Protein AF-I2CRX8-F1 (afdb_monomer)

Sequence (167 aa):
MLRRWILEGELSDAHGEFFVVVVADPQGRESRRERAPGLGAPHTQDSDESLWHHRYALRPGMIPRFLPEALAHKILVLGKSINFMRRCCCDQGWSDSEPRGNPSSSASTLLPTAEARHARHAAELYEFSHDKMDGLQGVVDGVAAVVNARLLSLLMSPRYQLMAHLR

pLDDT: mean 77.56, std 19.54, range [37.28, 97.44]

Solvent-accessible surface area (backbone atoms only — not comparable to full-atom values): 10212 Å² total; per-residue (Å²): 90,67,67,46,20,63,69,57,27,44,88,72,61,92,83,71,80,54,35,63,46,77,44,74,63,92,83,57,78,80,77,67,94,64,87,75,87,86,76,88,81,90,78,84,65,76,52,74,71,47,61,69,70,52,32,56,45,77,40,76,93,54,51,54,91,88,54,53,67,71,56,55,50,50,52,52,50,43,14,49,53,40,34,41,37,42,69,75,67,58,40,66,31,52,48,83,74,70,75,93,54,70,91,87,57,95,68,81,80,72,65,61,35,71,58,43,52,47,31,51,52,43,38,52,64,30,63,71,49,80,80,51,71,66,28,56,52,48,27,53,52,50,27,40,53,44,51,51,54,50,48,50,53,55,38,60,28,93,86,58,35,46,74,73,77,75,113

Nearest PDB structures (foldseek):
  9g3z-assembly1_H  TM=8.114E-01  e=4.530E-04  Sus scrofa
  9g3z-assembly1_F  TM=7.949E-01  e=9.541E-04  Sus scrofa
  7qj6-assembly1_F  TM=8.569E-01  e=3.076E-03  Homo sapiens
  9g3y-assembly1_H  TM=7.984E-01  e=6.833E-03  Sus scrofa
  9g3z-assembly1_N  TM=7.267E-01  e=4.708E-03  Sus scrofa

Structure (mmCIF, N/CA/C/O backbone):
data_AF-I2CRX8-F1
#
_entry.id   AF-I2CRX8-F1
#
loop_
_atom_site.group_PDB
_atom_site.id
_atom_site.type_symbol
_atom_site.label_atom_id
_atom_site.label_alt_id
_atom_site.label_comp_id
_atom_site.label_asym_id
_atom_site.label_entity_id
_atom_site.label_seq_id
_atom_site.pdbx_PDB_ins_code
_atom_site.Cartn_x
_atom_site.Cartn_y
_atom_site.Cartn_z
_atom_site.occupancy
_atom_site.B_iso_or_equiv
_atom_site.auth_seq_id
_atom_site.auth_comp_id
_atom_site.auth_asym_id
_atom_site.auth_atom_id
_atom_site.pdbx_PDB_model_num
ATOM 1 N N . MET A 1 1 ? -1.697 -9.135 10.587 1.00 90.00 1 MET A N 1
ATOM 2 C CA . MET A 1 1 ? -2.380 -8.695 9.347 1.00 90.00 1 MET A CA 1
ATOM 3 C C . MET A 1 1 ? -1.796 -7.395 8.821 1.00 90.00 1 MET A C 1
ATOM 5 O O . MET A 1 1 ? -1.154 -7.440 7.783 1.00 90.00 1 MET A O 1
ATOM 9 N N . LEU A 1 2 ? -1.916 -6.284 9.561 1.00 91.56 2 LEU A N 1
ATOM 10 C CA . LEU A 1 2 ? -1.423 -4.968 9.133 1.00 91.56 2 LEU A CA 1
ATOM 11 C C . LEU A 1 2 ? 0.054 -4.965 8.710 1.00 91.56 2 LEU A C 1
ATOM 13 O O . LEU A 1 2 ? 0.342 -4.609 7.576 1.00 91.56 2 LEU A O 1
ATOM 17 N N . ARG A 1 3 ? 0.966 -5.431 9.577 1.00 90.81 3 ARG A N 1
ATOM 18 C CA . ARG A 1 3 ? 2.412 -5.487 9.290 1.00 90.81 3 ARG A CA 1
ATOM 19 C C . ARG A 1 3 ? 2.725 -6.224 7.984 1.00 90.81 3 ARG A C 1
ATOM 21 O O . ARG A 1 3 ? 3.417 -5.697 7.126 1.00 90.81 3 ARG A O 1
ATOM 28 N N . ARG A 1 4 ? 2.162 -7.423 7.810 1.00 91.62 4 ARG A N 1
ATOM 29 C CA . ARG A 1 4 ? 2.337 -8.228 6.592 1.00 91.62 4 ARG A CA 1
ATOM 30 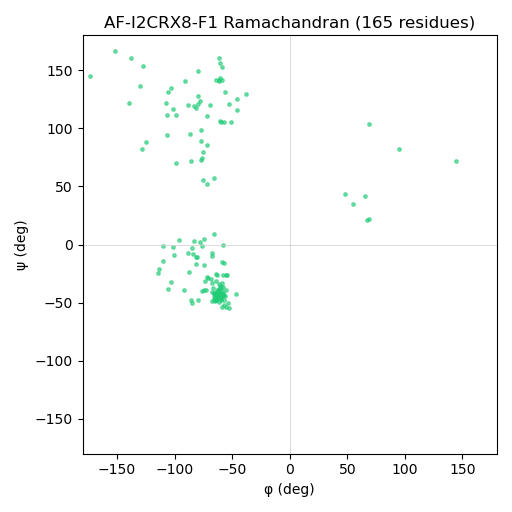C C . ARG A 1 4 ? 1.767 -7.520 5.358 1.00 91.62 4 ARG A C 1
ATOM 32 O O . ARG A 1 4 ? 2.396 -7.513 4.308 1.00 91.62 4 ARG A O 1
ATOM 39 N N . TRP A 1 5 ? 0.617 -6.868 5.492 1.00 94.88 5 TRP A N 1
ATOM 40 C CA . TRP A 1 5 ? 0.022 -6.109 4.397 1.00 94.88 5 TRP A CA 1
ATOM 41 C C . TRP A 1 5 ? 0.899 -4.923 3.966 1.00 94.88 5 TRP A C 1
ATOM 43 O O . TRP A 1 5 ? 1.162 -4.769 2.777 1.00 94.88 5 TRP A O 1
ATOM 53 N N . ILE A 1 6 ? 1.403 -4.126 4.915 1.00 94.38 6 ILE A N 1
ATOM 54 C CA . ILE A 1 6 ? 2.186 -2.914 4.616 1.00 94.38 6 ILE A CA 1
ATOM 55 C C . ILE A 1 6 ? 3.663 -3.178 4.304 1.00 94.38 6 ILE A C 1
ATOM 57 O O . ILE A 1 6 ? 4.303 -2.292 3.758 1.00 94.38 6 ILE A O 1
ATOM 61 N N . LEU A 1 7 ? 4.214 -4.349 4.645 1.00 92.44 7 LEU A N 1
ATOM 62 C CA . LEU A 1 7 ? 5.614 -4.697 4.351 1.00 92.44 7 LEU A CA 1
ATOM 63 C C . LEU A 1 7 ? 5.749 -5.702 3.205 1.00 92.44 7 LEU A C 1
ATOM 65 O O . LEU A 1 7 ? 6.652 -5.587 2.382 1.00 92.44 7 LEU A O 1
ATOM 69 N N . GLU A 1 8 ? 4.848 -6.679 3.123 1.00 91.50 8 GLU A N 1
ATOM 70 C CA . GLU A 1 8 ? 4.948 -7.795 2.175 1.00 91.50 8 GLU A CA 1
ATOM 71 C C . GLU A 1 8 ? 3.879 -7.714 1.071 1.00 91.50 8 GLU A C 1
ATOM 73 O O . GLU A 1 8 ? 3.994 -8.400 0.055 1.00 91.50 8 GLU A O 1
ATOM 78 N N . GLY A 1 9 ? 2.839 -6.881 1.222 1.00 91.62 9 GLY A N 1
ATOM 79 C CA . GLY A 1 9 ? 1.719 -6.80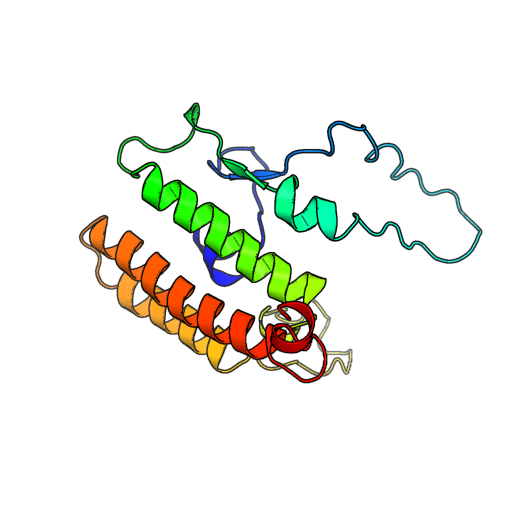5 0.271 1.00 91.62 9 GLY A CA 1
ATOM 80 C C . GLY A 1 9 ? 0.865 -8.075 0.242 1.00 91.62 9 GLY A C 1
ATOM 81 O O . GLY A 1 9 ? 0.187 -8.351 -0.754 1.00 91.62 9 GLY A O 1
ATOM 82 N N . GLU A 1 10 ? 0.923 -8.881 1.309 1.00 89.94 10 GLU A N 1
ATOM 83 C CA . GLU A 1 10 ? 0.117 -10.092 1.468 1.00 89.94 10 GLU A CA 1
ATOM 84 C C . GLU A 1 10 ? -0.999 -9.891 2.478 1.00 89.94 10 GLU A C 1
ATOM 86 O O . GLU A 1 10 ? -0.785 -9.442 3.607 1.00 89.94 10 GLU A O 1
ATOM 91 N N . LEU A 1 11 ? -2.203 -10.278 2.069 1.00 90.44 11 LEU A N 1
ATOM 92 C CA . LEU A 1 11 ? -3.369 -10.286 2.930 1.00 90.44 11 LEU A CA 1
ATOM 93 C C . LEU A 1 11 ? -3.625 -11.718 3.405 1.00 90.44 11 LEU A C 1
ATOM 95 O O . LEU A 1 11 ? -3.902 -12.604 2.602 1.00 90.44 11 LEU A O 1
ATOM 99 N N . SER A 1 12 ? -3.518 -11.929 4.714 1.00 89.31 12 SER A N 1
ATOM 100 C CA . SER A 1 12 ? -3.790 -13.200 5.391 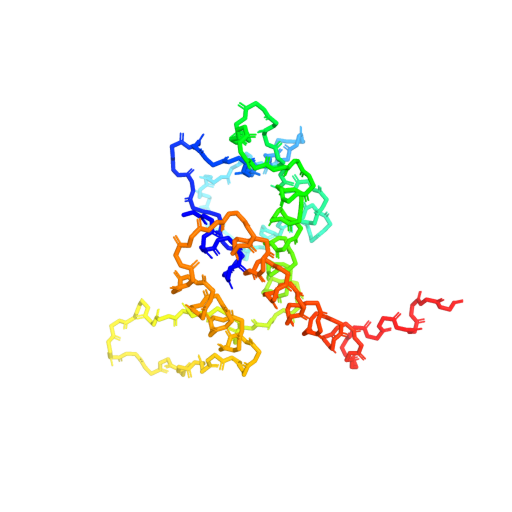1.00 89.31 12 SER A CA 1
ATOM 101 C C . SER A 1 12 ? -4.816 -12.942 6.487 1.00 89.31 12 SER A C 1
ATOM 103 O O . SER A 1 12 ? -4.429 -12.640 7.614 1.00 89.31 12 SER A O 1
ATOM 105 N N . ASP A 1 13 ? -6.097 -13.024 6.134 1.00 91.00 13 ASP A N 1
ATOM 106 C CA . ASP A 1 13 ? -7.242 -12.731 7.004 1.00 91.00 13 ASP A CA 1
ATOM 107 C C . ASP A 1 13 ? -8.228 -13.913 6.980 1.00 91.00 13 ASP A C 1
ATOM 109 O O . ASP A 1 13 ? -9.176 -13.935 6.198 1.00 91.00 13 ASP A O 1
ATOM 113 N N . ALA A 1 14 ? -7.949 -14.952 7.775 1.00 89.12 14 ALA A N 1
ATOM 114 C CA . ALA A 1 14 ? -8.720 -16.201 7.757 1.00 89.12 14 ALA A CA 1
ATOM 115 C C . ALA A 1 14 ? -10.127 -16.047 8.353 1.00 89.12 14 ALA A C 1
ATOM 117 O O . ALA A 1 14 ? -11.043 -16.770 7.964 1.00 89.12 14 ALA A O 1
ATOM 118 N N . HIS A 1 15 ? -10.292 -15.115 9.291 1.00 91.44 15 HIS A N 1
ATOM 119 C CA . HIS A 1 15 ? -11.549 -14.887 10.001 1.00 91.44 15 HIS A CA 1
ATOM 120 C C . HIS A 1 15 ? -12.320 -13.679 9.470 1.00 91.44 15 HIS A C 1
ATOM 122 O O . HIS A 1 15 ? -13.425 -13.404 9.933 1.00 91.44 15 HIS A O 1
ATOM 128 N N . GLY A 1 16 ? -11.768 -12.964 8.489 1.00 90.94 16 GLY A N 1
ATOM 129 C CA . GLY A 1 16 ? -12.400 -11.772 7.960 1.00 90.94 16 GLY A CA 1
ATOM 130 C C . GLY A 1 16 ? -12.470 -10.672 9.014 1.00 90.94 16 GLY A C 1
ATOM 131 O O . GLY A 1 16 ? -13.481 -9.978 9.068 1.00 90.94 16 GLY A O 1
ATOM 132 N N . GLU A 1 17 ? -11.423 -10.466 9.806 1.00 93.62 17 GLU A N 1
ATOM 133 C CA . GLU A 1 17 ? -11.356 -9.491 10.902 1.00 93.62 17 GLU A CA 1
ATOM 134 C C . GLU A 1 17 ? -10.598 -8.199 10.538 1.00 93.62 17 GLU A C 1
ATOM 136 O O . GLU A 1 17 ? -10.649 -7.214 11.276 1.00 93.62 17 GLU A O 1
ATOM 141 N N . PHE A 1 18 ? -9.931 -8.150 9.379 1.00 95.94 18 PHE A N 1
ATOM 142 C CA . PHE A 1 18 ? -9.161 -6.982 8.951 1.00 95.94 18 PHE A CA 1
ATOM 143 C C . PHE A 1 18 ? -9.978 -5.983 8.124 1.00 95.94 18 PHE A C 1
ATOM 145 O O . PHE A 1 18 ? -10.728 -6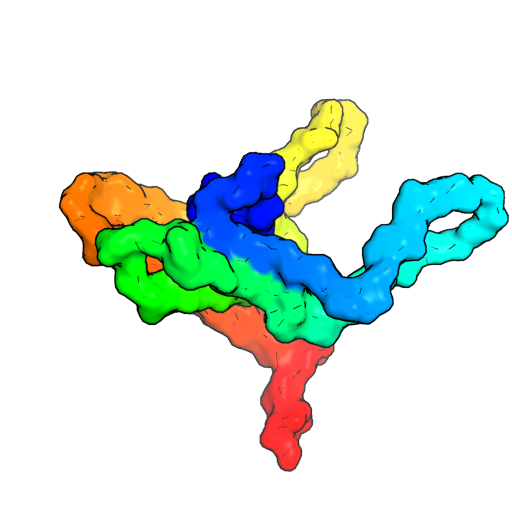.345 7.227 1.00 95.94 18 PHE A O 1
ATOM 152 N N . PHE A 1 19 ? -9.795 -4.679 8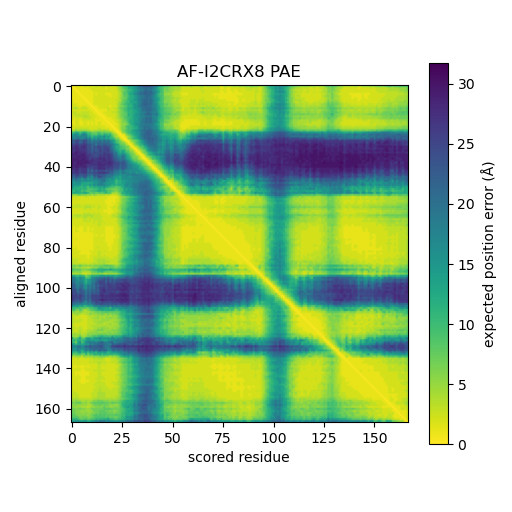.313 1.00 96.25 19 PHE A N 1
ATOM 153 C CA . PHE A 1 19 ? -10.561 -3.683 7.550 1.00 96.25 19 PHE A CA 1
ATOM 154 C C . PHE A 1 19 ? -10.237 -3.639 6.040 1.00 96.25 19 PHE A C 1
ATOM 156 O O . PHE A 1 19 ? -10.934 -2.944 5.306 1.00 96.25 19 PHE A O 1
ATOM 163 N N . VAL A 1 20 ? -9.225 -4.370 5.557 1.00 95.56 20 VAL A N 1
ATOM 164 C CA . VAL A 1 20 ? -8.981 -4.614 4.123 1.00 95.56 20 VAL A CA 1
ATOM 165 C C . VAL A 1 20 ? -9.444 -6.023 3.766 1.00 95.56 20 VAL A C 1
ATOM 167 O O . VAL A 1 20 ? -9.109 -6.975 4.465 1.00 95.56 20 VAL A O 1
ATOM 170 N N . VAL A 1 21 ? -10.168 -6.163 2.658 1.00 93.69 21 VAL A N 1
ATOM 171 C CA . VAL A 1 21 ? -10.713 -7.442 2.180 1.00 93.69 21 VAL A CA 1
ATOM 172 C C . VAL A 1 21 ? -10.327 -7.698 0.725 1.00 93.69 21 VAL A C 1
ATOM 174 O O . VAL A 1 21 ? -10.112 -6.748 -0.032 1.00 93.69 21 VAL A O 1
ATOM 177 N N . VAL A 1 22 ? -10.258 -8.974 0.333 1.00 89.06 22 VAL A N 1
ATOM 178 C CA . VAL A 1 22 ? -10.255 -9.357 -1.085 1.00 89.06 22 VAL A CA 1
ATOM 179 C C . VAL A 1 22 ? -11.692 -9.317 -1.595 1.00 89.06 22 VAL A C 1
ATOM 181 O O . VAL A 1 22 ? -12.546 -10.018 -1.058 1.00 89.06 22 VAL A O 1
ATOM 184 N N . VAL A 1 23 ? -11.971 -8.512 -2.614 1.00 84.50 23 VAL A N 1
ATOM 185 C CA . VAL A 1 23 ? -13.279 -8.528 -3.277 1.00 84.50 23 VAL A CA 1
ATOM 186 C C . VAL A 1 23 ? -13.206 -9.567 -4.390 1.00 84.50 23 VAL A C 1
ATOM 188 O O . VAL A 1 23 ? -12.356 -9.464 -5.276 1.00 84.50 23 VAL A O 1
ATOM 191 N N . ALA A 1 24 ? -14.061 -10.587 -4.315 1.00 68.38 24 ALA A N 1
ATOM 192 C CA . ALA A 1 24 ? -14.223 -11.535 -5.409 1.00 68.38 24 ALA A CA 1
ATOM 193 C C . ALA A 1 24 ? -14.719 -10.785 -6.652 1.00 68.38 24 ALA A C 1
ATOM 195 O O . ALA A 1 24 ? -15.534 -9.866 -6.534 1.00 68.38 24 ALA A O 1
ATOM 196 N N . ASP A 1 25 ? -14.226 -11.168 -7.832 1.00 62.19 25 ASP A N 1
ATOM 197 C CA . ASP A 1 25 ? -14.675 -10.581 -9.094 1.00 62.19 25 ASP A CA 1
ATOM 198 C C . ASP A 1 25 ? -16.215 -10.658 -9.173 1.00 62.19 25 ASP A C 1
ATOM 200 O O . ASP A 1 25 ? -16.769 -11.764 -9.111 1.00 62.19 25 ASP A O 1
ATOM 204 N N . PRO A 1 26 ? -16.932 -9.521 -9.301 1.00 51.72 26 PRO A N 1
ATOM 205 C CA . PRO A 1 26 ? -18.388 -9.512 -9.413 1.00 51.72 26 PRO A CA 1
ATOM 206 C C . PRO A 1 26 ? -18.906 -10.318 -10.616 1.00 51.72 26 PRO A C 1
ATOM 208 O O . PRO A 1 26 ? -20.089 -10.652 -10.647 1.00 51.72 26 PRO A O 1
ATOM 211 N N . GLN A 1 27 ? -18.050 -10.678 -11.583 1.00 52.84 27 GLN A N 1
ATOM 212 C CA . GLN A 1 27 ? -18.403 -11.576 -12.686 1.00 52.84 27 GLN A CA 1
ATOM 213 C C . GLN A 1 27 ? -18.321 -13.081 -12.353 1.00 52.84 27 GLN A C 1
ATOM 215 O O . GLN A 1 27 ? -18.570 -13.907 -13.231 1.00 52.84 27 GLN A O 1
ATOM 220 N N . GLY A 1 28 ? -18.001 -13.479 -11.116 1.00 45.53 28 GLY A N 1
ATOM 221 C CA . GLY A 1 28 ? -18.117 -14.878 -10.673 1.00 45.53 28 GLY A CA 1
ATOM 222 C C . GLY A 1 28 ? -17.118 -15.853 -11.313 1.00 45.53 28 GLY A C 1
ATOM 223 O O . GLY A 1 28 ? -17.344 -17.068 -11.319 1.00 45.53 28 GLY A O 1
ATOM 224 N N . ARG A 1 29 ? -15.991 -15.351 -11.836 1.00 50.38 29 ARG A N 1
ATOM 225 C CA . ARG A 1 29 ? -14.947 -16.166 -12.487 1.00 50.38 29 ARG A CA 1
ATOM 226 C C . ARG A 1 29 ? -14.077 -16.989 -11.531 1.00 50.38 29 ARG A C 1
ATOM 228 O O . ARG A 1 29 ? -13.191 -17.703 -11.985 1.00 50.38 29 ARG A O 1
ATOM 235 N N . GLU A 1 30 ? -14.370 -16.988 -10.231 1.00 47.62 30 GLU A N 1
ATOM 236 C CA . GLU A 1 30 ? -13.777 -17.942 -9.279 1.00 47.62 30 GLU A CA 1
ATOM 237 C C . GLU A 1 30 ? -14.418 -19.345 -9.336 1.00 47.62 30 GLU A C 1
ATOM 239 O O . GLU A 1 30 ? -14.005 -20.264 -8.622 1.00 47.62 30 GLU A O 1
ATOM 244 N N . SER A 1 31 ? -15.380 -19.570 -10.234 1.00 44.41 31 SER A N 1
ATOM 245 C CA . SER A 1 31 ? -15.944 -20.900 -10.475 1.00 44.41 31 SER A CA 1
ATOM 246 C C . SER A 1 31 ? -15.001 -21.763 -11.319 1.00 44.41 31 SER A C 1
ATOM 248 O O . SER A 1 31 ? -15.108 -21.787 -12.543 1.00 44.41 31 SER A O 1
ATOM 250 N N . ARG A 1 32 ? -14.105 -22.491 -10.635 1.00 44.44 32 ARG A N 1
ATOM 251 C CA . ARG A 1 32 ? -13.685 -23.891 -10.897 1.00 44.44 32 ARG A CA 1
ATOM 252 C C . ARG A 1 32 ? -12.201 -24.109 -10.585 1.00 44.44 32 ARG A C 1
ATOM 254 O O . ARG A 1 32 ? -11.387 -24.411 -11.451 1.00 44.44 32 ARG A O 1
ATOM 261 N N . ARG A 1 33 ? -11.872 -24.122 -9.291 1.00 44.06 33 ARG A N 1
ATOM 262 C CA . ARG A 1 33 ? -10.842 -25.039 -8.771 1.00 44.06 33 ARG A CA 1
ATOM 263 C C . ARG A 1 33 ? -11.418 -26.460 -8.678 1.00 44.06 33 ARG A C 1
ATOM 265 O O . ARG A 1 33 ? -11.390 -27.072 -7.620 1.00 44.06 33 ARG A O 1
ATOM 272 N N . GLU A 1 34 ? -11.944 -26.993 -9.776 1.00 39.09 34 GLU A N 1
ATOM 273 C CA . GLU A 1 34 ? -12.077 -28.442 -9.935 1.00 39.09 34 GLU A CA 1
ATOM 274 C C . GLU A 1 34 ? -11.018 -28.856 -10.944 1.00 39.09 34 GLU A C 1
ATOM 276 O O . GLU A 1 34 ? -11.049 -28.473 -12.113 1.00 39.09 34 GLU A O 1
ATOM 281 N N . ARG A 1 35 ? -10.029 -29.592 -10.441 1.00 42.00 35 ARG A N 1
ATOM 282 C CA . ARG A 1 35 ? -9.010 -30.277 -11.230 1.00 42.00 35 ARG A CA 1
ATOM 283 C C . ARG A 1 35 ? -9.694 -31.120 -12.312 1.00 42.00 35 ARG A C 1
ATOM 285 O O . ARG A 1 35 ? -10.199 -32.195 -12.009 1.00 42.00 35 ARG A O 1
ATOM 292 N N . ALA A 1 36 ? -9.644 -30.676 -13.563 1.00 37.59 36 ALA A N 1
ATOM 293 C CA . ALA A 1 36 ? -9.711 -31.585 -14.699 1.00 37.59 36 ALA A CA 1
ATOM 294 C C . ALA A 1 36 ? -8.291 -32.137 -14.931 1.00 37.59 36 ALA A C 1
ATOM 296 O O . ALA A 1 36 ? -7.366 -31.346 -15.144 1.00 37.59 36 ALA A O 1
ATOM 297 N N . PRO A 1 37 ? -8.058 -33.457 -14.832 1.00 39.50 37 PRO A N 1
ATOM 298 C CA . PRO A 1 37 ? -6.761 -34.028 -15.145 1.00 39.50 37 PRO A CA 1
ATOM 299 C C . PRO A 1 37 ? -6.610 -34.122 -16.666 1.00 39.50 37 PRO A C 1
ATOM 301 O O . PRO A 1 37 ? -7.413 -34.762 -17.337 1.00 39.50 37 PRO A O 1
ATOM 304 N N . GLY A 1 38 ? -5.551 -33.508 -17.192 1.00 46.06 38 GLY A N 1
ATOM 305 C CA . GLY A 1 38 ? -5.092 -33.731 -18.561 1.00 46.06 38 GLY A CA 1
ATOM 306 C C . GLY A 1 38 ? -5.624 -32.727 -19.577 1.00 46.06 38 GLY A C 1
ATOM 307 O O . GLY A 1 38 ? -6.564 -33.013 -20.298 1.00 46.06 38 GLY A O 1
ATOM 308 N N . LEU A 1 39 ? -4.990 -31.561 -19.658 1.00 41.94 39 LEU A N 1
ATOM 309 C CA . LEU A 1 39 ? -4.395 -30.995 -20.876 1.00 41.94 39 LEU A CA 1
ATOM 310 C C . LEU A 1 39 ? -3.629 -29.726 -20.454 1.00 41.94 39 LEU A C 1
ATOM 312 O O . LEU A 1 39 ? -3.981 -29.078 -19.472 1.00 41.94 39 LEU A O 1
ATOM 316 N N . GLY A 1 40 ? -2.507 -29.456 -21.116 1.00 37.28 40 GLY A N 1
ATOM 317 C CA . GLY A 1 40 ? -1.447 -28.570 -20.633 1.00 37.28 40 GLY A CA 1
ATOM 318 C C . GLY A 1 40 ? -1.830 -27.113 -20.328 1.00 37.28 40 GLY A C 1
ATOM 319 O O . GLY A 1 40 ? -2.696 -26.528 -20.965 1.00 37.28 40 GLY A O 1
ATOM 320 N N . ALA A 1 41 ? -1.047 -26.560 -19.391 1.00 38.88 41 ALA A N 1
ATOM 321 C CA . ALA A 1 41 ? -0.856 -25.156 -19.000 1.00 38.88 41 ALA A CA 1
ATOM 322 C C . ALA A 1 41 ? -2.022 -24.425 -18.288 1.00 38.88 41 ALA A C 1
ATOM 324 O O . ALA A 1 41 ? -2.941 -23.925 -18.934 1.00 38.88 41 ALA A O 1
ATOM 325 N N . PRO A 1 42 ? -1.944 -24.232 -16.954 1.00 37.81 42 PRO A N 1
ATOM 326 C CA . PRO A 1 42 ? -2.817 -23.316 -16.239 1.00 37.81 42 PRO A CA 1
ATOM 327 C C . PRO A 1 42 ? -2.215 -21.904 -16.270 1.00 37.81 42 PRO A C 1
ATOM 329 O O . PRO A 1 42 ? -1.414 -21.540 -15.414 1.00 37.81 42 PRO A O 1
ATOM 332 N N . HIS A 1 43 ? -2.631 -21.083 -17.229 1.00 40.09 43 HIS A N 1
ATOM 333 C CA . HIS A 1 43 ? -2.588 -19.629 -17.068 1.00 40.09 43 HIS A CA 1
ATOM 334 C C . HIS A 1 43 ? -3.985 -19.153 -16.658 1.00 40.09 43 HIS A C 1
ATOM 336 O O . HIS A 1 43 ? -4.692 -18.513 -17.427 1.00 40.09 43 HIS A O 1
ATOM 342 N N . THR A 1 44 ? -4.411 -19.473 -15.432 1.00 41.22 44 THR A N 1
ATOM 343 C CA . THR A 1 44 ? -5.472 -18.696 -14.769 1.00 41.22 44 THR A CA 1
ATOM 344 C C . THR A 1 44 ? -4.833 -17.400 -14.289 1.00 41.22 44 THR A C 1
ATOM 346 O O . THR A 1 44 ? -4.451 -17.251 -13.128 1.00 41.22 44 THR A O 1
ATOM 349 N N . GLN A 1 45 ? -4.587 -16.524 -15.253 1.00 47.59 45 GLN A N 1
ATOM 350 C CA . GLN A 1 45 ? -4.100 -15.177 -15.055 1.00 47.59 45 GLN A CA 1
ATOM 351 C C . GLN A 1 45 ? -5.320 -14.382 -14.583 1.00 47.59 45 GLN A C 1
ATOM 353 O O . GLN A 1 45 ? -6.175 -14.026 -15.392 1.00 47.59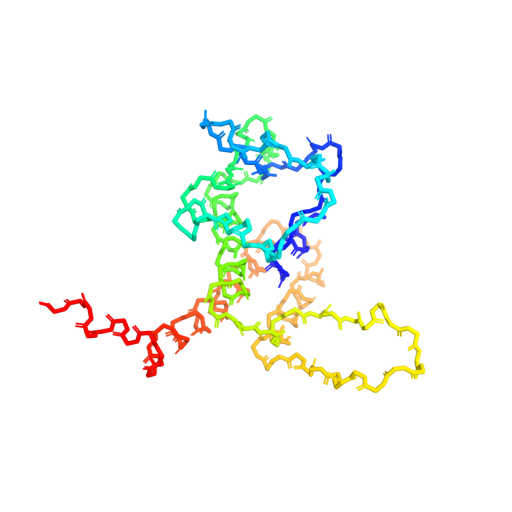 45 GLN A O 1
ATOM 358 N N . ASP A 1 46 ? -5.455 -14.180 -13.267 1.00 49.59 46 ASP A N 1
ATOM 359 C CA . ASP A 1 46 ? -6.248 -13.055 -12.762 1.00 49.59 46 ASP A CA 1
ATOM 360 C C . ASP A 1 46 ? -5.798 -11.850 -13.600 1.00 49.59 46 ASP A C 1
ATOM 362 O O . ASP A 1 46 ? -4.603 -11.549 -13.597 1.00 49.59 46 ASP A O 1
ATOM 366 N N . SER A 1 47 ? -6.677 -11.247 -14.404 1.00 55.31 47 SER A N 1
ATOM 367 C CA . SER A 1 47 ? -6.245 -10.187 -15.316 1.00 55.31 47 SER A CA 1
ATOM 368 C C . SER A 1 47 ? -5.562 -9.085 -14.503 1.00 55.31 47 SER A C 1
ATOM 370 O O . SER A 1 47 ? -6.091 -8.649 -13.477 1.00 55.31 47 SER A O 1
ATOM 372 N N . ASP A 1 48 ? -4.377 -8.642 -14.933 1.00 54.03 48 ASP A N 1
ATOM 373 C CA . ASP A 1 48 ? -3.579 -7.648 -14.197 1.00 54.03 48 ASP A CA 1
ATOM 374 C C . ASP A 1 48 ? -4.378 -6.354 -13.923 1.00 54.03 48 ASP A C 1
ATOM 376 O O . ASP A 1 48 ? -4.177 -5.672 -12.918 1.00 54.03 48 ASP A O 1
ATOM 380 N N . GLU A 1 49 ? -5.369 -6.070 -14.770 1.00 52.41 49 GLU A N 1
ATOM 381 C CA . GLU A 1 49 ? -6.335 -4.978 -14.641 1.00 52.41 49 GLU A CA 1
ATOM 382 C C . GLU A 1 49 ? -7.292 -5.138 -13.439 1.00 52.41 49 GLU A C 1
ATOM 384 O O . GLU A 1 49 ? -7.588 -4.162 -12.741 1.00 52.41 49 GLU A O 1
ATOM 389 N N . SER A 1 50 ? -7.712 -6.373 -13.135 1.00 58.06 50 SER A N 1
ATOM 390 C CA . SER A 1 50 ? -8.530 -6.710 -11.962 1.00 58.06 50 SER A CA 1
ATOM 391 C C . SER A 1 50 ? -7.720 -6.662 -10.661 1.00 58.06 50 SER A C 1
ATOM 393 O O . SER A 1 50 ? -8.259 -6.306 -9.606 1.00 58.06 50 SER A O 1
ATOM 395 N N . LEU A 1 51 ? -6.414 -6.968 -10.720 1.00 61.75 51 LEU A N 1
ATOM 396 C CA . LEU A 1 51 ? -5.523 -6.950 -9.551 1.00 61.75 51 LEU A CA 1
ATOM 397 C C . LEU A 1 51 ? -5.437 -5.563 -8.900 1.00 61.75 51 LEU A C 1
ATOM 399 O O . LEU A 1 51 ? -5.397 -5.464 -7.673 1.00 61.75 51 LEU A O 1
ATOM 403 N N . TRP A 1 52 ? -5.431 -4.500 -9.705 1.00 68.06 52 TRP A N 1
ATOM 404 C CA . TRP A 1 52 ? -5.281 -3.130 -9.214 1.00 68.06 52 TRP A CA 1
ATOM 405 C C . TRP A 1 52 ? -6.611 -2.503 -8.764 1.00 68.06 52 TRP A C 1
ATOM 407 O O . TRP A 1 52 ? -6.726 -1.981 -7.644 1.00 68.06 52 TRP A O 1
ATOM 417 N N . HIS A 1 53 ? -7.636 -2.576 -9.619 1.00 65.75 53 HIS A N 1
ATOM 418 C CA . HIS A 1 53 ? -8.882 -1.834 -9.420 1.00 65.75 53 HIS A CA 1
ATOM 419 C C . HIS A 1 53 ? -9.819 -2.503 -8.415 1.00 65.75 53 HIS A C 1
ATOM 421 O O . HIS A 1 53 ? -10.290 -1.844 -7.488 1.00 65.75 53 HIS A O 1
ATOM 427 N N . HIS A 1 54 ? -10.044 -3.811 -8.550 1.00 69.38 54 HIS A N 1
ATOM 428 C CA . HIS A 1 54 ? -11.153 -4.472 -7.860 1.00 69.38 54 HIS A CA 1
ATOM 429 C C . HIS A 1 54 ? -10.720 -5.465 -6.792 1.00 69.38 54 HIS A C 1
ATOM 431 O O . HIS A 1 54 ? -11.482 -5.700 -5.868 1.00 69.38 54 HIS A O 1
ATOM 437 N N . ARG A 1 55 ? -9.490 -5.985 -6.832 1.00 82.69 55 ARG A N 1
ATOM 438 C CA . ARG A 1 55 ? -9.079 -7.069 -5.929 1.00 82.69 55 ARG A CA 1
ATOM 439 C C . ARG A 1 55 ? -9.133 -6.729 -4.441 1.00 82.69 55 ARG A C 1
ATOM 441 O O . ARG A 1 55 ? -9.397 -7.624 -3.650 1.00 82.69 55 ARG A O 1
ATOM 448 N N . TYR A 1 56 ? -8.862 -5.485 -4.042 1.00 90.94 56 TYR A N 1
ATOM 449 C CA . TYR A 1 56 ? -8.829 -5.099 -2.626 1.00 90.94 56 TYR A CA 1
ATOM 450 C C . TYR A 1 56 ? -9.666 -3.855 -2.349 1.00 90.94 56 TYR A C 1
ATOM 452 O O . TYR A 1 56 ? -9.546 -2.855 -3.065 1.00 90.94 56 TYR A O 1
ATOM 460 N N . ALA A 1 57 ? -10.435 -3.899 -1.262 1.00 92.50 57 ALA A N 1
ATOM 461 C CA . ALA A 1 57 ? -11.270 -2.797 -0.798 1.00 92.50 57 ALA A CA 1
ATOM 462 C C . ALA A 1 57 ? -11.200 -2.622 0.724 1.00 92.50 57 ALA A C 1
ATOM 464 O O . ALA A 1 57 ? -10.827 -3.541 1.458 1.00 92.50 57 ALA A O 1
ATOM 465 N N . LEU A 1 58 ? -11.583 -1.431 1.188 1.00 95.25 58 LEU A N 1
ATOM 466 C CA . LEU A 1 58 ? -11.837 -1.168 2.601 1.00 95.25 58 LEU A CA 1
ATOM 467 C C . LEU A 1 58 ? -13.228 -1.674 2.996 1.00 95.25 58 LEU A C 1
ATOM 469 O O . LEU A 1 58 ? -14.167 -1.623 2.205 1.00 95.25 58 LEU A O 1
ATOM 473 N N . ARG A 1 59 ? -13.366 -2.094 4.253 1.00 95.00 59 ARG A N 1
ATOM 474 C CA . ARG A 1 59 ? -14.638 -2.348 4.935 1.00 95.00 59 ARG A CA 1
ATOM 475 C C . ARG A 1 59 ? -14.875 -1.217 5.939 1.00 95.00 59 ARG A C 1
ATOM 477 O O . ARG A 1 59 ? -14.381 -1.327 7.061 1.00 95.00 59 ARG A O 1
ATOM 484 N N . PRO A 1 60 ? -15.610 -0.143 5.581 1.00 94.62 60 PRO A N 1
ATOM 485 C CA . PRO A 1 60 ? -15.733 1.048 6.428 1.00 94.62 60 PRO A CA 1
ATOM 486 C C . PRO A 1 60 ? -16.238 0.742 7.842 1.00 94.62 60 PRO A C 1
ATOM 488 O O . PRO A 1 60 ? -15.703 1.261 8.815 1.00 94.62 60 PRO A O 1
ATOM 491 N N . GLY A 1 61 ? -17.193 -0.186 7.974 1.00 95.44 61 GLY A N 1
ATOM 492 C CA . GLY A 1 61 ? -17.722 -0.620 9.274 1.00 95.44 61 GLY A CA 1
ATOM 493 C C . GLY A 1 61 ? -16.731 -1.386 10.162 1.00 95.44 61 GLY A C 1
ATOM 494 O O . GLY A 1 61 ? -17.030 -1.626 11.326 1.00 95.44 61 GLY A O 1
ATOM 495 N N . MET A 1 62 ? -15.566 -1.770 9.633 1.00 96.25 62 MET A N 1
ATOM 496 C CA . MET A 1 62 ? -14.506 -2.476 10.361 1.00 96.25 62 MET A CA 1
ATOM 497 C C . MET A 1 62 ? -13.268 -1.612 10.599 1.00 96.25 62 MET A C 1
ATOM 499 O O . MET A 1 62 ? -12.313 -2.078 11.218 1.00 96.25 62 MET A O 1
ATOM 503 N N . ILE A 1 63 ? -13.268 -0.361 10.125 1.00 96.56 63 ILE A N 1
ATOM 504 C CA . ILE A 1 63 ? -12.209 0.599 10.433 1.00 96.56 63 ILE A CA 1
ATOM 505 C C . ILE A 1 63 ? -12.335 0.966 11.921 1.00 96.56 63 ILE A C 1
ATOM 507 O O . ILE A 1 63 ? -13.385 1.462 12.342 1.00 96.56 63 ILE A O 1
ATOM 511 N N . PRO A 1 64 ? -11.301 0.725 12.749 1.00 93.12 64 PRO A N 1
ATOM 512 C CA . PRO A 1 64 ? -11.350 1.107 14.153 1.00 93.12 64 PRO A CA 1
ATOM 513 C C . PRO A 1 64 ? -11.513 2.621 14.302 1.00 93.12 64 PRO A C 1
ATOM 515 O O . PRO A 1 64 ? -10.871 3.382 13.588 1.00 93.12 64 PRO A O 1
ATOM 518 N N . ARG A 1 65 ? -12.313 3.081 15.273 1.00 92.56 65 ARG A N 1
ATOM 519 C CA . ARG A 1 65 ? -12.628 4.518 15.446 1.00 92.56 65 ARG A CA 1
ATOM 520 C C . ARG A 1 65 ? -11.409 5.421 15.652 1.00 92.56 65 ARG A C 1
ATOM 522 O O . ARG A 1 65 ? -11.477 6.608 15.364 1.00 92.56 65 ARG A O 1
ATOM 529 N N . PHE A 1 66 ? -10.321 4.871 16.182 1.00 90.44 66 PHE A N 1
ATOM 530 C CA . PHE A 1 66 ? -9.067 5.593 16.396 1.00 90.44 66 PHE A CA 1
ATOM 531 C C . PHE A 1 66 ? -8.211 5.712 15.125 1.00 90.44 66 PHE A C 1
ATOM 533 O O . PHE A 1 66 ? -7.224 6.440 15.138 1.00 90.44 66 PHE A O 1
ATOM 540 N N . LEU A 1 67 ? -8.556 4.996 14.049 1.00 93.12 67 LEU A N 1
ATOM 541 C CA . LEU A 1 67 ? -7.848 5.012 12.776 1.00 93.12 67 LEU A CA 1
ATOM 542 C C . LEU A 1 67 ? -8.584 5.946 11.800 1.00 93.12 67 LEU A C 1
ATOM 544 O O . LEU A 1 67 ? -9.681 5.605 11.353 1.00 93.12 67 LEU A O 1
ATOM 548 N N . PRO A 1 68 ? -8.007 7.103 11.429 1.00 95.00 68 PRO A N 1
ATOM 549 C CA . PRO A 1 68 ? -8.623 7.989 10.450 1.00 95.00 68 PRO A CA 1
ATOM 550 C C . PRO A 1 68 ? -8.830 7.281 9.110 1.00 95.00 68 PRO A C 1
ATOM 552 O O . PRO A 1 68 ? -7.951 6.553 8.642 1.00 95.00 68 PRO A O 1
ATOM 555 N N . GLU A 1 69 ? -9.951 7.551 8.443 1.00 95.94 69 GLU A N 1
ATOM 556 C CA . GLU A 1 69 ? -10.274 6.939 7.146 1.00 95.94 69 GLU A CA 1
ATOM 557 C C . GLU A 1 69 ? -9.193 7.220 6.088 1.00 95.94 69 GLU A C 1
ATOM 559 O O . GLU A 1 69 ? -8.811 6.331 5.329 1.00 95.94 69 GLU A O 1
ATOM 564 N N . ALA A 1 70 ? -8.601 8.418 6.113 1.00 96.38 70 ALA A N 1
ATOM 565 C CA . ALA A 1 70 ? -7.458 8.768 5.274 1.00 96.38 70 ALA A CA 1
ATOM 566 C C . ALA A 1 70 ? -6.243 7.843 5.493 1.00 96.38 70 ALA A C 1
ATOM 568 O O . ALA A 1 70 ? -5.592 7.444 4.526 1.00 96.38 70 ALA A O 1
ATOM 569 N N . LEU A 1 71 ? -5.945 7.463 6.740 1.00 96.06 71 LEU A N 1
ATOM 570 C CA . LEU A 1 71 ? -4.857 6.530 7.046 1.00 96.06 71 LEU A CA 1
ATOM 571 C C . LEU A 1 71 ? -5.230 5.096 6.644 1.00 96.06 71 LEU A C 1
ATOM 573 O O . LEU A 1 71 ? -4.403 4.398 6.062 1.00 96.06 71 LEU A O 1
ATOM 577 N N . ALA A 1 72 ? -6.478 4.670 6.855 1.00 97.38 72 ALA A N 1
ATOM 578 C CA . ALA A 1 72 ? -6.961 3.381 6.351 1.00 97.38 72 ALA A CA 1
ATOM 579 C C . ALA A 1 72 ? -6.820 3.282 4.820 1.00 97.38 72 ALA A C 1
ATOM 581 O O . ALA A 1 72 ? -6.344 2.269 4.302 1.00 97.38 72 ALA A O 1
ATOM 582 N N . HIS A 1 73 ? -7.147 4.355 4.095 1.00 97.19 73 HIS A N 1
ATOM 583 C CA . HIS A 1 73 ? -6.959 4.438 2.649 1.00 97.19 73 HIS A CA 1
ATOM 584 C C . HIS A 1 73 ? -5.480 4.381 2.250 1.00 97.19 73 HIS A C 1
ATOM 586 O O . HIS A 1 73 ? -5.122 3.613 1.356 1.00 97.19 73 HIS A O 1
ATOM 592 N N . LYS A 1 74 ? -4.592 5.109 2.944 1.00 97.44 74 LYS A N 1
ATOM 593 C CA . LYS A 1 74 ? -3.137 4.987 2.730 1.00 97.44 74 LYS A CA 1
ATOM 594 C C . LYS A 1 74 ? -2.650 3.551 2.936 1.00 97.44 74 LYS A C 1
ATOM 596 O O . LYS A 1 74 ? -1.892 3.054 2.112 1.00 97.44 74 LYS A O 1
ATOM 601 N N . ILE A 1 75 ? -3.110 2.868 3.986 1.00 97.06 75 ILE A N 1
ATOM 602 C CA . ILE A 1 75 ? -2.761 1.466 4.266 1.00 97.06 75 ILE A CA 1
ATOM 603 C C . ILE A 1 75 ? -3.230 0.544 3.132 1.00 97.06 75 ILE A C 1
ATOM 605 O O . ILE A 1 75 ? -2.477 -0.336 2.708 1.00 97.06 75 ILE A O 1
ATOM 609 N N . LEU A 1 76 ? -4.449 0.737 2.614 1.00 96.50 76 LEU A N 1
ATOM 610 C CA . LEU A 1 76 ? -4.945 -0.015 1.458 1.00 96.50 76 LEU A CA 1
ATOM 611 C C . LEU A 1 76 ? -4.030 0.182 0.243 1.00 96.50 76 LEU A C 1
ATOM 613 O O . LEU A 1 76 ? -3.570 -0.800 -0.339 1.00 96.50 76 LEU A O 1
ATOM 617 N N . VAL A 1 77 ? -3.768 1.438 -0.129 1.00 95.94 77 VAL A N 1
ATOM 618 C CA . VAL A 1 77 ? -2.947 1.784 -1.299 1.00 95.94 77 VAL A CA 1
ATOM 619 C C . VAL A 1 77 ? -1.527 1.247 -1.149 1.00 95.94 77 VAL A C 1
ATOM 621 O O . VAL A 1 77 ? -1.001 0.667 -2.091 1.00 95.94 77 VAL A O 1
ATOM 624 N N . LEU A 1 78 ? -0.931 1.362 0.039 1.00 96.56 78 LEU A N 1
ATOM 625 C CA . LEU A 1 78 ? 0.418 0.876 0.312 1.00 96.56 78 LEU A CA 1
ATOM 626 C C . LEU A 1 78 ? 0.557 -0.623 0.020 1.00 96.56 78 LEU A C 1
ATOM 628 O O . LEU A 1 78 ? 1.430 -1.027 -0.749 1.00 96.56 78 LEU A O 1
ATOM 632 N N . GLY A 1 79 ? -0.329 -1.451 0.576 1.00 94.94 79 GLY A N 1
ATOM 633 C CA . GLY A 1 79 ? -0.272 -2.888 0.319 1.00 94.94 79 GLY A CA 1
ATOM 634 C C . GLY A 1 79 ? -0.615 -3.254 -1.130 1.00 94.94 79 GLY A C 1
ATOM 635 O O . GLY A 1 79 ? 0.008 -4.165 -1.677 1.00 94.94 79 GLY A O 1
ATOM 636 N N . LYS A 1 80 ? -1.512 -2.505 -1.799 1.00 93.19 80 LYS A N 1
ATOM 637 C CA . LYS A 1 80 ? -1.753 -2.648 -3.250 1.00 93.19 80 LYS A CA 1
ATOM 638 C C . LYS A 1 80 ? -0.484 -2.381 -4.064 1.00 93.19 80 LYS A C 1
ATOM 640 O O . LYS A 1 80 ? -0.149 -3.189 -4.926 1.00 93.19 80 LYS A O 1
ATOM 645 N N . SER A 1 81 ? 0.244 -1.302 -3.772 1.00 94.12 81 SER A N 1
ATOM 646 C CA . SER A 1 81 ? 1.497 -0.954 -4.456 1.00 94.12 81 SER A CA 1
ATOM 647 C C . SER A 1 81 ? 2.554 -2.043 -4.297 1.00 94.12 81 SER A C 1
ATOM 649 O O . SER A 1 81 ? 3.194 -2.428 -5.273 1.00 94.12 81 SER A O 1
ATOM 651 N N . ILE A 1 82 ? 2.701 -2.603 -3.094 1.00 93.25 82 ILE A N 1
ATOM 652 C CA . ILE A 1 82 ? 3.636 -3.708 -2.852 1.00 93.25 82 ILE A CA 1
ATOM 653 C C . ILE A 1 82 ? 3.215 -4.966 -3.611 1.00 93.25 82 ILE A C 1
ATOM 655 O O . ILE A 1 82 ? 4.040 -5.613 -4.260 1.00 93.25 82 ILE A O 1
ATOM 659 N N . ASN A 1 83 ? 1.927 -5.308 -3.562 1.00 90.88 83 ASN A N 1
ATOM 660 C CA . ASN A 1 83 ? 1.396 -6.451 -4.291 1.00 90.88 83 ASN A CA 1
ATOM 661 C C . ASN A 1 83 ? 1.645 -6.313 -5.803 1.00 90.88 83 ASN A C 1
ATOM 663 O O . ASN A 1 83 ? 2.102 -7.263 -6.441 1.00 90.88 83 ASN A O 1
ATOM 667 N N . PHE A 1 84 ? 1.433 -5.113 -6.347 1.00 89.75 84 PHE A N 1
ATOM 668 C CA . PHE A 1 84 ? 1.693 -4.784 -7.745 1.00 89.75 84 PHE A CA 1
ATOM 669 C C . PHE A 1 84 ? 3.179 -4.903 -8.107 1.00 89.75 84 PHE A C 1
ATOM 671 O O . PHE A 1 84 ? 3.509 -5.557 -9.096 1.00 89.75 84 PHE A O 1
ATOM 678 N N . MET A 1 85 ? 4.092 -4.356 -7.293 1.00 91.06 85 MET A N 1
ATOM 679 C CA . MET A 1 85 ? 5.537 -4.506 -7.526 1.00 91.06 85 MET A CA 1
ATOM 680 C C . MET A 1 85 ? 5.945 -5.982 -7.610 1.00 91.06 85 MET A C 1
ATOM 682 O O . MET A 1 85 ? 6.683 -6.390 -8.508 1.00 91.06 85 MET A O 1
ATOM 686 N N . ARG A 1 86 ? 5.423 -6.809 -6.703 1.00 88.31 86 ARG A N 1
ATOM 687 C CA . ARG A 1 86 ? 5.743 -8.238 -6.663 1.00 88.31 86 ARG A CA 1
ATOM 688 C C . ARG A 1 86 ? 5.189 -8.995 -7.866 1.00 88.31 86 ARG A C 1
ATOM 690 O O . ARG A 1 86 ? 5.914 -9.771 -8.485 1.00 88.31 86 ARG A O 1
ATOM 697 N N . ARG A 1 87 ? 3.908 -8.795 -8.185 1.00 84.69 87 ARG A N 1
ATOM 698 C CA . ARG A 1 87 ? 3.202 -9.601 -9.194 1.00 84.69 87 ARG A CA 1
ATOM 699 C C . ARG A 1 87 ? 3.385 -9.074 -10.610 1.00 84.69 87 ARG A C 1
ATOM 701 O O . ARG A 1 87 ? 3.733 -9.848 -11.494 1.00 84.69 87 ARG A O 1
ATOM 708 N N . CYS A 1 88 ? 3.212 -7.772 -10.802 1.00 84.75 88 CYS A N 1
ATOM 709 C CA . CYS A 1 88 ? 3.214 -7.147 -12.120 1.00 84.75 88 CYS A CA 1
ATOM 710 C C . CYS A 1 88 ? 4.612 -6.662 -12.508 1.00 84.75 88 CYS A C 1
ATOM 712 O O . CYS A 1 88 ? 5.022 -6.836 -13.652 1.00 84.75 88 CYS A O 1
ATOM 714 N N . CYS A 1 89 ? 5.384 -6.111 -11.559 1.00 86.94 89 CYS A N 1
ATOM 715 C CA . CYS A 1 89 ? 6.752 -5.667 -11.852 1.00 86.94 89 CYS A CA 1
ATOM 716 C C . CYS A 1 89 ? 7.806 -6.787 -11.769 1.00 86.94 89 CYS A C 1
ATOM 718 O O . CYS A 1 89 ? 8.949 -6.572 -12.180 1.00 86.94 89 CYS A O 1
ATOM 720 N N . CYS A 1 90 ? 7.422 -7.976 -11.290 1.00 82.56 90 CYS A N 1
ATOM 721 C CA . CYS A 1 90 ? 8.305 -9.111 -11.006 1.00 82.56 90 CYS A CA 1
ATOM 722 C C . CYS A 1 90 ? 9.462 -8.767 -10.047 1.00 82.56 90 CYS A C 1
ATOM 724 O O . CYS A 1 90 ? 10.561 -9.304 -10.204 1.00 82.56 90 CYS A O 1
ATOM 726 N N . ASP A 1 91 ? 9.243 -7.884 -9.066 1.00 82.94 91 ASP A N 1
ATOM 727 C CA . ASP A 1 91 ? 10.260 -7.523 -8.068 1.00 82.94 91 ASP A CA 1
ATOM 728 C C . ASP A 1 91 ? 10.397 -8.624 -6.999 1.00 82.94 91 ASP A C 1
ATOM 730 O O . ASP A 1 91 ? 9.923 -8.503 -5.868 1.00 82.94 91 ASP A O 1
ATOM 734 N N . GLN A 1 92 ? 11.010 -9.750 -7.385 1.00 77.06 92 GLN A N 1
ATOM 735 C CA . GLN A 1 92 ? 11.114 -10.956 -6.549 1.00 77.06 92 GLN A CA 1
ATOM 736 C C . GLN A 1 92 ? 11.912 -10.729 -5.258 1.00 77.06 92 GLN A C 1
ATOM 738 O O . GLN A 1 92 ? 11.662 -11.398 -4.259 1.00 77.06 92 GLN A O 1
ATOM 743 N N . GLY A 1 93 ? 12.832 -9.760 -5.255 1.00 81.56 93 GLY A N 1
ATOM 744 C CA . GLY A 1 93 ? 13.617 -9.404 -4.072 1.00 81.56 93 GLY A CA 1
ATOM 745 C C . GLY A 1 93 ? 12.844 -8.579 -3.034 1.00 81.56 93 GLY A C 1
ATOM 746 O O . GLY A 1 93 ? 13.410 -8.237 -1.997 1.00 81.56 93 GLY A O 1
ATOM 747 N N . TRP A 1 94 ? 11.575 -8.232 -3.284 1.00 86.19 94 TRP A N 1
ATOM 748 C CA . TRP A 1 94 ? 10.739 -7.572 -2.280 1.00 86.19 94 TRP A CA 1
ATOM 749 C C . TRP A 1 94 ? 10.236 -8.554 -1.207 1.00 86.19 94 TRP A C 1
ATOM 751 O O . TRP A 1 94 ? 10.201 -8.227 -0.019 1.00 86.19 94 TRP A O 1
ATOM 761 N N . SER A 1 95 ? 9.858 -9.770 -1.610 1.00 72.50 95 SER A N 1
ATOM 762 C CA . SER A 1 95 ? 9.367 -10.812 -0.702 1.00 72.50 95 SER A CA 1
ATOM 763 C C . SER A 1 95 ? 10.503 -11.527 0.028 1.00 72.50 95 SER A C 1
ATOM 765 O O . SER A 1 95 ? 11.376 -12.098 -0.617 1.00 72.50 95 SER A O 1
ATOM 767 N N . ASP A 1 96 ? 10.419 -11.606 1.360 1.00 60.56 96 ASP A N 1
ATOM 768 C CA . ASP A 1 96 ? 11.130 -12.642 2.119 1.00 60.56 96 ASP A CA 1
ATOM 769 C C . ASP A 1 96 ? 10.381 -13.960 1.918 1.00 60.56 96 ASP A C 1
ATOM 771 O O . ASP A 1 96 ? 9.613 -14.394 2.776 1.00 60.56 96 ASP A O 1
ATOM 775 N N . SER A 1 97 ? 10.570 -14.638 0.790 1.00 48.59 97 SER A N 1
ATOM 776 C CA . SER A 1 97 ? 10.451 -16.088 0.891 1.00 48.59 97 SER A CA 1
ATOM 777 C C . SER A 1 97 ? 11.690 -16.566 1.644 1.00 48.59 97 SER A C 1
ATOM 779 O O . SER A 1 97 ? 12.686 -16.941 1.029 1.00 48.59 97 SER A O 1
ATOM 781 N N . GLU A 1 98 ? 11.632 -16.544 2.979 1.00 44.69 98 GLU A N 1
ATOM 782 C CA . GLU A 1 98 ? 12.355 -17.542 3.769 1.00 44.69 98 GLU A CA 1
ATOM 783 C C . GLU A 1 98 ? 12.056 -18.891 3.096 1.00 44.69 98 GLU A C 1
ATOM 785 O O . GLU A 1 98 ? 10.879 -19.183 2.820 1.00 44.69 98 GLU A O 1
ATOM 790 N N . PRO A 1 99 ? 13.076 -19.668 2.706 1.00 40.44 99 PRO A N 1
ATOM 791 C CA . PRO A 1 99 ? 12.854 -20.869 1.928 1.00 40.44 99 PRO A CA 1
ATOM 792 C C . PRO A 1 99 ? 11.975 -21.824 2.741 1.00 40.44 99 PRO A C 1
ATOM 794 O O . PRO A 1 99 ? 12.436 -22.500 3.653 1.00 40.44 99 PRO A O 1
ATOM 797 N N . ARG A 1 100 ? 10.694 -21.960 2.370 1.00 44.50 100 ARG A N 1
ATOM 798 C CA . ARG A 1 100 ? 9.860 -23.119 2.739 1.00 44.50 100 ARG A CA 1
ATOM 799 C C . ARG A 1 100 ? 10.320 -24.353 1.954 1.00 44.50 100 ARG A C 1
ATOM 801 O O . ARG A 1 100 ? 9.537 -25.009 1.273 1.00 44.50 100 ARG A O 1
ATOM 808 N N . GLY A 1 101 ? 11.614 -24.635 2.010 1.00 44.66 101 GLY A N 1
ATOM 809 C CA . GLY A 1 101 ? 12.277 -25.692 1.277 1.00 44.66 101 GLY A CA 1
ATOM 810 C C . GLY A 1 101 ? 13.291 -26.351 2.189 1.00 44.66 101 GLY A C 1
ATOM 811 O O . GLY A 1 101 ? 14.183 -25.695 2.713 1.00 44.66 101 GLY A O 1
ATOM 812 N N . ASN A 1 102 ? 13.121 -27.656 2.374 1.00 49.25 102 ASN A N 1
ATOM 813 C CA . ASN A 1 102 ? 14.099 -28.556 2.968 1.00 49.25 102 ASN A CA 1
ATOM 814 C C . ASN A 1 102 ? 15.532 -28.166 2.514 1.00 49.25 102 ASN A C 1
ATOM 816 O O . ASN A 1 102 ? 15.725 -28.030 1.299 1.00 49.25 102 ASN A O 1
ATOM 820 N N . PRO A 1 103 ? 16.527 -28.005 3.415 1.00 48.44 103 PRO A N 1
ATOM 821 C CA . PRO A 1 103 ? 17.893 -27.548 3.090 1.00 48.44 103 PRO A CA 1
ATOM 822 C C . PRO A 1 103 ? 18.655 -28.404 2.058 1.00 48.44 103 PRO A C 1
ATOM 824 O O . PRO A 1 103 ? 19.785 -28.091 1.701 1.00 48.44 103 PRO A O 1
ATOM 827 N N . SER A 1 104 ? 18.052 -29.479 1.552 1.00 54.16 104 SER A N 1
ATOM 828 C CA . SER A 1 104 ? 18.598 -30.356 0.515 1.00 54.16 104 SER A CA 1
ATOM 829 C C . SER A 1 104 ? 18.361 -29.880 -0.927 1.00 54.16 104 SER A C 1
ATOM 831 O O . SER A 1 104 ? 18.811 -30.550 -1.852 1.00 54.16 104 SER A O 1
ATOM 833 N N . SER A 1 105 ? 17.650 -28.769 -1.154 1.00 52.00 105 SER A N 1
ATOM 834 C CA . SER A 1 105 ? 17.410 -28.240 -2.507 1.00 52.00 105 SER A CA 1
ATOM 835 C C . SER A 1 105 ? 18.245 -26.985 -2.732 1.00 52.00 105 SER A C 1
ATOM 837 O O . SER A 1 105 ? 18.096 -26.008 -2.005 1.00 52.00 105 SER A O 1
ATOM 839 N N . SER A 1 106 ? 19.098 -26.998 -3.753 1.00 48.38 106 SER A N 1
ATOM 840 C CA . SER A 1 106 ? 19.905 -25.879 -4.253 1.00 48.38 106 SER A CA 1
ATOM 841 C C . SER A 1 106 ? 19.044 -24.754 -4.858 1.00 48.38 106 SER A C 1
ATOM 843 O O . SER A 1 106 ? 19.184 -24.386 -6.022 1.00 48.38 106 SER A O 1
ATOM 845 N N . ALA A 1 107 ? 18.114 -24.206 -4.076 1.00 50.25 107 ALA A N 1
ATOM 846 C CA . ALA A 1 107 ? 17.369 -23.009 -4.424 1.00 50.25 107 ALA A CA 1
ATOM 847 C C . ALA A 1 107 ? 18.236 -21.790 -4.091 1.00 50.25 107 ALA A C 1
ATOM 849 O O . ALA A 1 107 ? 18.601 -21.570 -2.940 1.00 50.25 107 ALA A O 1
ATOM 850 N N . SER A 1 108 ? 18.588 -21.015 -5.116 1.00 47.72 108 SER A N 1
ATOM 851 C CA . SER A 1 108 ? 19.297 -19.745 -4.975 1.00 47.72 108 SER A CA 1
ATOM 852 C C . SER A 1 108 ? 18.495 -18.812 -4.065 1.00 47.72 108 SER A C 1
ATOM 854 O O . SER A 1 108 ? 17.467 -18.282 -4.485 1.00 47.72 108 SER A O 1
ATOM 856 N N . THR A 1 109 ? 18.946 -18.619 -2.825 1.00 56.91 109 THR A N 1
ATOM 857 C CA . THR A 1 109 ? 18.357 -17.665 -1.881 1.00 56.91 109 THR A CA 1
ATOM 858 C C . THR A 1 109 ? 18.440 -16.266 -2.486 1.00 56.91 109 THR A C 1
ATOM 860 O O . THR A 1 109 ? 19.519 -15.679 -2.565 1.00 56.91 109 THR A O 1
ATOM 863 N N . LEU A 1 110 ? 17.315 -15.733 -2.965 1.00 63.72 110 LEU A N 1
ATOM 864 C CA . LEU A 1 110 ? 17.247 -14.346 -3.413 1.00 63.72 110 LEU A CA 1
ATOM 865 C C . LEU A 1 110 ? 17.312 -13.457 -2.170 1.00 63.72 110 LEU A C 1
ATOM 867 O O . LEU A 1 110 ? 16.398 -13.459 -1.350 1.00 63.72 110 LEU A O 1
ATOM 871 N N . LEU A 1 111 ? 18.420 -12.733 -2.008 1.00 69.81 111 LEU A N 1
ATOM 872 C CA . LEU A 1 111 ? 18.557 -11.760 -0.929 1.00 69.81 111 LEU A CA 1
ATOM 873 C C . LEU A 1 111 ? 17.536 -10.624 -1.115 1.00 69.81 111 LEU A C 1
ATOM 875 O O . LEU A 1 111 ? 17.341 -10.169 -2.249 1.00 69.81 111 LEU A O 1
ATOM 879 N N . PRO A 1 112 ? 16.932 -10.118 -0.026 1.00 80.38 112 PRO A N 1
ATOM 880 C CA . PRO A 1 112 ? 16.014 -8.992 -0.110 1.00 80.38 112 PRO A CA 1
ATOM 881 C C . PRO A 1 112 ? 16.702 -7.748 -0.673 1.00 80.38 112 PRO A C 1
ATOM 883 O O . PRO A 1 112 ? 17.864 -7.460 -0.349 1.00 80.38 112 PRO A O 1
ATOM 886 N N . THR A 1 113 ? 15.976 -6.970 -1.477 1.00 83.94 113 THR A N 1
ATOM 887 C CA . THR A 1 113 ? 16.492 -5.704 -2.012 1.00 83.94 113 THR A CA 1
ATOM 888 C C . THR A 1 113 ? 16.845 -4.731 -0.883 1.00 83.94 113 THR A C 1
ATOM 890 O O . THR A 1 113 ? 16.346 -4.827 0.245 1.00 83.94 113 THR A O 1
ATOM 893 N N . ALA A 1 114 ? 17.739 -3.779 -1.163 1.00 86.44 114 ALA A N 1
ATOM 894 C CA . ALA A 1 114 ? 18.109 -2.756 -0.187 1.00 86.44 114 ALA A CA 1
ATOM 895 C C . ALA A 1 114 ? 16.886 -1.932 0.244 1.00 86.44 114 ALA A C 1
ATOM 897 O O . ALA A 1 114 ? 16.742 -1.612 1.420 1.00 86.44 114 ALA A O 1
ATOM 898 N N . GLU A 1 115 ? 15.979 -1.666 -0.691 1.00 89.62 115 GLU A N 1
ATOM 899 C CA . GLU A 1 115 ? 14.717 -0.968 -0.480 1.00 89.62 115 GLU A CA 1
ATOM 900 C C . GLU A 1 115 ? 13.791 -1.770 0.431 1.00 89.62 115 GLU A C 1
ATOM 902 O O . GLU A 1 115 ? 13.269 -1.230 1.404 1.00 89.62 115 GLU A O 1
ATOM 907 N N . ALA A 1 116 ? 13.653 -3.077 0.197 1.00 85.50 116 ALA A N 1
ATOM 908 C CA . ALA A 1 116 ? 12.845 -3.924 1.061 1.00 85.50 116 ALA A CA 1
ATOM 909 C C . ALA A 1 116 ? 13.431 -3.979 2.488 1.00 85.50 116 ALA A C 1
ATOM 911 O O . ALA A 1 116 ? 12.685 -3.950 3.469 1.00 85.50 116 ALA A O 1
ATOM 912 N N . ARG A 1 117 ? 14.762 -4.025 2.648 1.00 87.81 117 ARG A N 1
ATOM 913 C CA . ARG A 1 117 ? 15.407 -3.934 3.976 1.00 87.81 117 ARG A CA 1
ATOM 914 C C . ARG A 1 117 ? 15.180 -2.572 4.634 1.00 87.81 117 ARG A C 1
ATOM 916 O O . ARG A 1 117 ? 14.881 -2.522 5.822 1.00 87.81 117 ARG A O 1
ATOM 923 N N . HIS A 1 118 ? 15.267 -1.487 3.868 1.00 87.75 118 HIS A N 1
ATOM 924 C CA . HIS A 1 118 ? 15.028 -0.134 4.367 1.00 87.75 118 HIS A CA 1
ATOM 925 C C . HIS A 1 118 ? 13.584 0.045 4.850 1.00 87.75 118 HIS A C 1
ATOM 927 O O . HIS A 1 118 ? 13.370 0.591 5.925 1.00 87.75 118 HIS A O 1
ATOM 933 N N . ALA A 1 119 ? 12.596 -0.459 4.103 1.00 87.12 119 ALA A N 1
ATOM 934 C CA . ALA A 1 119 ? 11.191 -0.429 4.504 1.00 87.12 119 ALA A CA 1
ATOM 935 C C . ALA A 1 119 ? 10.952 -1.155 5.841 1.00 87.12 119 ALA A C 1
ATOM 937 O O . ALA A 1 119 ? 10.245 -0.642 6.707 1.00 87.12 119 ALA A O 1
ATOM 938 N N . ARG A 1 120 ? 11.583 -2.321 6.042 1.00 88.25 120 ARG A N 1
ATOM 939 C CA . ARG A 1 120 ? 11.511 -3.069 7.311 1.00 88.25 120 ARG A CA 1
ATOM 940 C C . ARG A 1 120 ? 12.150 -2.296 8.462 1.00 88.25 120 ARG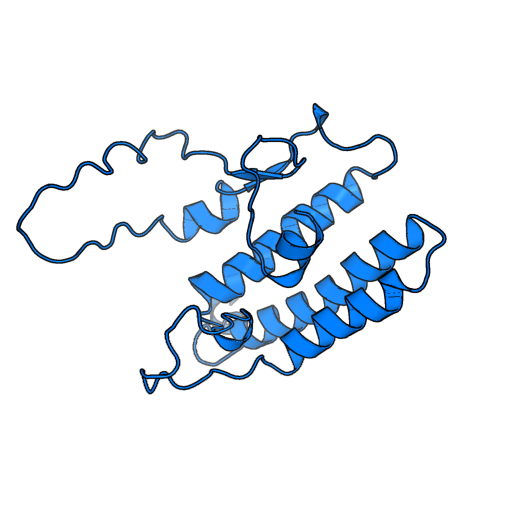 A C 1
ATOM 942 O O . ARG A 1 120 ? 11.516 -2.123 9.494 1.00 88.25 120 ARG A O 1
ATOM 949 N N . HIS A 1 121 ? 13.356 -1.774 8.252 1.00 85.94 121 HIS A N 1
ATOM 950 C CA . HIS A 1 121 ? 14.056 -0.989 9.265 1.00 85.94 121 HIS A CA 1
ATOM 951 C C . HIS A 1 121 ? 13.282 0.283 9.637 1.00 85.94 121 HIS A C 1
ATOM 953 O O . HIS A 1 121 ? 13.179 0.622 10.811 1.00 85.94 121 HIS A O 1
ATOM 959 N N . ALA A 1 122 ? 12.681 0.964 8.655 1.00 84.38 122 ALA A N 1
ATOM 960 C CA . ALA A 1 122 ? 11.795 2.093 8.914 1.00 84.38 122 ALA A CA 1
ATOM 961 C C . ALA A 1 122 ? 10.634 1.675 9.829 1.00 84.38 122 ALA A C 1
ATOM 963 O O . ALA A 1 122 ? 10.391 2.335 10.832 1.00 84.38 122 ALA A O 1
ATOM 964 N N . ALA A 1 123 ? 9.966 0.553 9.548 1.00 85.12 123 ALA A N 1
ATOM 965 C CA . ALA A 1 123 ? 8.885 0.063 10.401 1.00 85.12 123 ALA A CA 1
ATOM 966 C C . ALA A 1 123 ? 9.346 -0.294 11.827 1.00 85.12 123 ALA A C 1
ATOM 968 O O . ALA A 1 123 ? 8.660 0.056 12.783 1.00 85.12 123 ALA A O 1
ATOM 969 N N . GLU A 1 124 ? 10.516 -0.917 11.982 1.00 82.81 124 GLU A N 1
ATOM 970 C CA . GLU A 1 124 ? 11.080 -1.297 13.289 1.00 82.81 124 GLU A CA 1
ATOM 971 C C . GLU A 1 124 ? 11.448 -0.080 14.152 1.00 82.81 124 GLU A C 1
ATOM 973 O O . GLU A 1 124 ? 11.142 -0.045 15.345 1.00 82.81 124 GLU A O 1
ATOM 978 N N . LEU A 1 125 ? 12.051 0.953 13.553 1.00 73.38 125 LEU A N 1
ATOM 979 C CA . LEU A 1 125 ? 12.402 2.190 14.260 1.00 73.38 125 LEU A CA 1
ATOM 980 C C . LEU A 1 125 ? 11.175 2.900 14.846 1.00 73.38 125 LEU A C 1
ATOM 982 O O . LEU A 1 125 ? 11.257 3.493 15.922 1.00 73.38 125 LEU A O 1
ATOM 986 N N . TYR A 1 126 ? 10.042 2.840 14.146 1.00 65.88 126 TYR A N 1
ATOM 987 C CA . TYR A 1 126 ? 8.804 3.468 14.594 1.00 65.88 126 TYR A CA 1
ATOM 988 C C . TYR A 1 126 ? 7.956 2.559 15.502 1.00 65.88 126 TYR A C 1
ATOM 990 O O . TYR A 1 126 ? 7.214 3.090 16.325 1.00 65.88 126 TYR A O 1
ATOM 998 N N . GLU A 1 127 ? 8.099 1.226 15.440 1.00 64.31 127 GLU A N 1
ATOM 999 C CA . GLU A 1 127 ? 7.507 0.297 16.425 1.00 64.31 127 GLU A CA 1
ATOM 1000 C C . GLU A 1 127 ? 8.093 0.504 17.835 1.00 64.31 127 GLU A C 1
ATOM 1002 O O . GLU A 1 127 ? 7.380 0.353 18.826 1.00 64.31 127 GLU A O 1
ATOM 1007 N N . PHE A 1 128 ? 9.362 0.916 17.944 1.00 53.66 128 PHE A N 1
ATOM 1008 C CA . PHE A 1 128 ? 10.002 1.211 19.233 1.00 53.66 128 PHE A CA 1
ATOM 1009 C C . PHE A 1 128 ? 9.530 2.539 19.861 1.00 53.66 128 PHE A C 1
ATOM 1011 O O . PHE A 1 128 ? 9.679 2.757 21.065 1.00 53.66 128 PHE A O 1
ATOM 1018 N N . SER A 1 129 ? 8.917 3.431 19.072 1.00 57.94 129 SER A N 1
ATOM 1019 C CA . SER A 1 129 ? 8.342 4.696 19.548 1.00 57.94 129 SER A CA 1
ATOM 1020 C C . SER A 1 129 ? 6.912 4.459 20.049 1.00 57.94 129 SER A C 1
ATOM 1022 O O . SER A 1 129 ? 5.918 4.794 19.412 1.00 57.94 129 SER A O 1
ATOM 1024 N N . HIS A 1 130 ? 6.830 3.791 21.196 1.00 52.34 130 HIS A N 1
ATOM 1025 C CA . HIS A 1 130 ? 5.672 3.057 21.714 1.00 52.34 130 HIS A CA 1
ATOM 1026 C C . HIS A 1 130 ? 4.415 3.889 22.076 1.00 52.34 130 HIS A C 1
ATOM 1028 O O . HIS A 1 130 ? 3.496 3.340 22.684 1.00 52.34 130 HIS A O 1
ATOM 1034 N N . ASP A 1 131 ? 4.335 5.186 21.750 1.00 53.16 131 ASP A N 1
ATOM 1035 C CA . ASP A 1 131 ? 3.377 6.063 22.440 1.00 53.16 131 ASP A CA 1
ATOM 1036 C C . ASP A 1 131 ? 2.093 6.438 21.672 1.00 53.16 131 ASP A C 1
ATOM 1038 O O . ASP A 1 131 ? 1.068 6.619 22.324 1.00 53.16 131 ASP A O 1
ATOM 1042 N N . LYS A 1 132 ? 2.040 6.574 20.331 1.00 61.06 132 LYS A N 1
ATOM 1043 C CA . LYS A 1 132 ? 0.838 7.171 19.675 1.00 61.06 132 LYS A CA 1
ATOM 1044 C C . LYS A 1 132 ? 0.540 6.712 18.247 1.00 61.06 132 LYS A C 1
ATOM 1046 O O . LYS A 1 132 ? 1.385 6.164 17.549 1.00 61.06 132 LYS A O 1
ATOM 1051 N N . MET A 1 133 ? -0.680 7.031 17.791 1.00 66.75 133 MET A N 1
ATOM 1052 C CA . MET A 1 133 ? -1.116 6.932 16.388 1.00 66.75 133 MET A CA 1
ATOM 1053 C C . MET A 1 133 ? -0.215 7.681 15.404 1.00 66.75 133 MET A C 1
ATOM 1055 O O . MET A 1 133 ? -0.092 7.256 14.256 1.00 66.75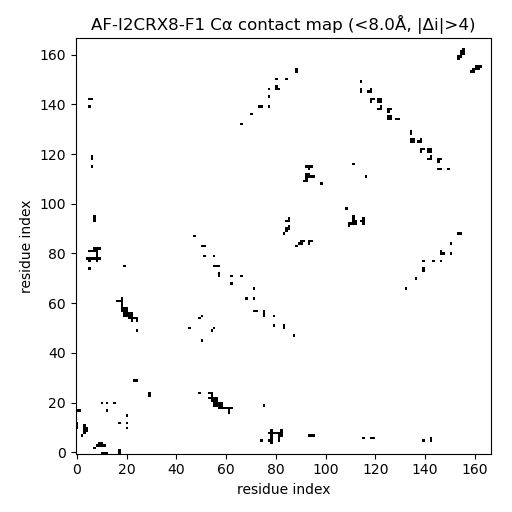 133 MET A O 1
ATOM 1059 N N . ASP A 1 134 ? 0.475 8.721 15.869 1.00 71.25 134 ASP A N 1
ATOM 1060 C CA . ASP A 1 134 ? 1.516 9.407 15.102 1.00 71.25 134 ASP A CA 1
ATOM 1061 C C . ASP A 1 134 ? 2.644 8.446 14.691 1.00 71.25 134 ASP A C 1
ATOM 1063 O O . ASP A 1 134 ? 3.182 8.556 13.592 1.00 71.25 134 ASP A O 1
ATOM 1067 N N . GLY A 1 135 ? 2.939 7.441 15.525 1.00 83.88 135 GLY A N 1
ATOM 1068 C CA . GLY A 1 135 ? 3.885 6.373 15.217 1.00 83.88 135 GLY A CA 1
ATOM 1069 C C . GLY A 1 135 ? 3.420 5.517 14.044 1.00 83.88 135 GLY A C 1
ATOM 1070 O O . GLY A 1 135 ? 4.176 5.320 13.100 1.00 83.88 135 GLY A O 1
ATOM 1071 N N . LEU A 1 136 ? 2.153 5.079 14.028 1.00 87.50 136 LEU A N 1
ATOM 1072 C CA . LEU A 1 136 ? 1.614 4.307 12.900 1.00 87.50 136 LEU A CA 1
ATOM 1073 C C . LEU A 1 136 ? 1.579 5.134 11.609 1.00 87.50 136 LEU A C 1
ATOM 1075 O O . LEU A 1 136 ? 1.926 4.621 10.547 1.00 87.50 136 LEU A O 1
ATOM 1079 N N . GLN A 1 137 ? 1.165 6.400 11.690 1.00 90.88 137 GLN A N 1
ATOM 1080 C CA . GLN A 1 137 ? 1.190 7.303 10.542 1.00 90.88 137 GLN A CA 1
ATOM 1081 C C . GLN A 1 137 ? 2.622 7.447 10.003 1.00 90.88 137 GLN A C 1
ATOM 1083 O O . GLN A 1 137 ? 2.826 7.306 8.798 1.00 90.88 137 GLN A O 1
ATOM 1088 N N . GLY A 1 138 ? 3.608 7.619 10.892 1.00 89.38 138 GLY A N 1
ATOM 1089 C CA . GLY A 1 138 ? 5.033 7.668 10.559 1.00 89.38 138 GLY A CA 1
ATOM 1090 C C . GLY A 1 138 ? 5.562 6.382 9.919 1.00 89.38 138 GLY A C 1
ATOM 1091 O O . GLY A 1 138 ? 6.225 6.459 8.886 1.00 89.38 138 GLY A O 1
ATOM 1092 N N . VAL A 1 139 ? 5.209 5.203 10.456 1.00 91.25 139 VAL A N 1
ATOM 1093 C CA . VAL A 1 139 ? 5.519 3.896 9.839 1.00 91.25 139 VAL A CA 1
ATOM 1094 C C . VAL A 1 139 ? 4.984 3.858 8.411 1.00 91.25 139 VAL A C 1
ATOM 1096 O O . VAL A 1 139 ? 5.720 3.553 7.475 1.00 91.25 139 VAL A O 1
ATOM 1099 N N . VAL A 1 140 ? 3.693 4.152 8.240 1.00 93.94 140 VAL A N 1
ATOM 1100 C CA . VAL A 1 140 ? 3.017 4.043 6.944 1.00 93.94 140 VAL A CA 1
ATOM 1101 C C . VAL A 1 140 ? 3.622 5.016 5.940 1.00 93.94 140 VAL A C 1
ATOM 1103 O O . VAL A 1 140 ? 3.901 4.606 4.817 1.00 93.94 140 VAL A O 1
ATOM 1106 N N . ASP A 1 141 ? 3.871 6.266 6.329 1.00 93.62 141 ASP A N 1
ATOM 1107 C CA . ASP A 1 141 ? 4.463 7.266 5.438 1.00 93.62 141 ASP A CA 1
ATOM 1108 C C . ASP A 1 141 ? 5.922 6.927 5.089 1.00 93.62 141 ASP A C 1
ATOM 1110 O O . ASP A 1 141 ? 6.311 7.032 3.924 1.00 93.62 141 ASP A O 1
ATOM 1114 N N . GLY A 1 142 ? 6.715 6.448 6.053 1.00 92.25 142 GLY A N 1
ATOM 1115 C CA . GLY A 1 142 ? 8.099 6.028 5.826 1.00 92.25 142 GLY A CA 1
ATOM 1116 C C . GLY A 1 142 ? 8.199 4.832 4.878 1.00 92.25 142 GLY A C 1
ATOM 1117 O O . GLY A 1 142 ? 8.951 4.864 3.902 1.00 92.25 142 GLY A O 1
ATOM 1118 N N . VAL A 1 143 ? 7.388 3.795 5.103 1.00 93.94 143 VAL A N 1
ATOM 1119 C CA . VAL A 1 143 ? 7.333 2.626 4.215 1.00 93.94 143 VAL A CA 1
ATOM 1120 C C . VAL A 1 143 ? 6.793 3.016 2.837 1.00 93.94 143 VAL A C 1
ATOM 1122 O O . VAL A 1 143 ? 7.354 2.605 1.820 1.00 93.94 143 VAL A O 1
ATOM 1125 N N . ALA A 1 144 ? 5.754 3.853 2.776 1.00 95.06 144 ALA A N 1
ATOM 1126 C CA . ALA A 1 144 ? 5.197 4.334 1.516 1.00 95.06 144 ALA A CA 1
ATOM 1127 C C . ALA A 1 144 ? 6.211 5.137 0.696 1.00 95.06 144 ALA A C 1
ATOM 1129 O O . ALA A 1 144 ? 6.258 4.967 -0.519 1.00 95.06 144 ALA A O 1
ATOM 1130 N N . ALA A 1 145 ? 7.052 5.963 1.325 1.00 94.88 145 ALA A N 1
ATOM 1131 C CA . ALA A 1 145 ? 8.099 6.700 0.622 1.00 94.88 145 ALA A CA 1
ATOM 1132 C C . ALA A 1 145 ? 9.076 5.754 -0.099 1.00 94.88 145 ALA A C 1
ATOM 1134 O O . ALA A 1 145 ? 9.369 5.948 -1.281 1.00 94.88 145 ALA A O 1
ATOM 1135 N N . VAL A 1 146 ? 9.516 4.689 0.580 1.00 94.31 146 VAL A N 1
ATOM 1136 C CA . VAL A 1 146 ? 10.417 3.674 0.009 1.00 94.31 146 VAL A CA 1
ATOM 1137 C C . VAL A 1 146 ? 9.736 2.898 -1.119 1.00 94.31 146 VAL A C 1
ATOM 1139 O O . VAL A 1 146 ? 10.304 2.749 -2.202 1.00 94.31 146 VAL A O 1
ATOM 1142 N N . VAL A 1 147 ? 8.505 2.436 -0.886 1.00 94.56 147 VAL A N 1
ATOM 1143 C CA . VAL A 1 147 ? 7.704 1.697 -1.874 1.00 94.56 147 VAL A CA 1
ATOM 1144 C C . VAL A 1 147 ? 7.465 2.535 -3.125 1.00 94.56 147 VAL A C 1
ATOM 1146 O O . VAL A 1 147 ? 7.682 2.054 -4.233 1.00 94.56 147 VAL A O 1
ATOM 1149 N N . ASN A 1 148 ? 7.059 3.795 -2.967 1.00 95.31 148 ASN A N 1
ATOM 1150 C CA . ASN A 1 148 ? 6.771 4.682 -4.089 1.00 95.31 148 ASN A CA 1
ATOM 1151 C C . ASN A 1 148 ? 8.033 4.982 -4.903 1.00 95.31 148 ASN A C 1
ATOM 1153 O O . ASN A 1 148 ? 7.985 4.937 -6.131 1.00 95.31 148 ASN A O 1
ATOM 1157 N N . ALA A 1 149 ? 9.171 5.231 -4.244 1.00 94.38 149 ALA A N 1
ATOM 1158 C CA . ALA A 1 149 ? 10.444 5.441 -4.930 1.00 94.38 149 ALA A CA 1
ATOM 1159 C C . ALA A 1 149 ? 10.866 4.203 -5.740 1.00 94.38 149 ALA A C 1
ATOM 1161 O O . ALA A 1 149 ? 11.252 4.322 -6.906 1.00 94.38 149 ALA A O 1
ATOM 1162 N N . ARG A 1 150 ? 10.734 3.006 -5.153 1.00 93.69 150 ARG A N 1
ATOM 1163 C CA . ARG A 1 150 ? 11.036 1.739 -5.829 1.00 93.69 150 ARG A CA 1
ATOM 1164 C C . ARG A 1 150 ? 10.100 1.488 -7.009 1.00 93.69 150 ARG A C 1
ATOM 1166 O O . ARG A 1 150 ? 10.575 1.182 -8.100 1.00 93.69 150 ARG A O 1
ATOM 1173 N N . LEU A 1 151 ? 8.793 1.661 -6.819 1.00 93.88 151 LEU A N 1
ATOM 1174 C CA . LEU A 1 151 ? 7.795 1.479 -7.871 1.00 93.88 151 LEU A CA 1
ATOM 1175 C C . LEU A 1 151 ? 8.049 2.428 -9.047 1.00 93.88 151 LEU A C 1
ATOM 1177 O O . LEU A 1 151 ? 8.054 1.986 -10.192 1.00 93.88 151 LEU A O 1
ATOM 1181 N N . LEU A 1 152 ? 8.323 3.707 -8.781 1.00 94.06 152 LEU A N 1
ATOM 1182 C CA . LEU A 1 152 ? 8.682 4.666 -9.828 1.00 94.06 152 LEU A CA 1
ATOM 1183 C C . LEU A 1 152 ? 9.955 4.244 -10.564 1.00 94.06 152 LEU A C 1
ATOM 1185 O O . LEU A 1 152 ? 9.970 4.248 -11.792 1.00 94.06 152 LEU A O 1
ATOM 1189 N N . SER A 1 153 ? 10.994 3.815 -9.843 1.00 93.06 153 SER A N 1
ATOM 1190 C CA . SER A 1 153 ? 12.227 3.309 -10.457 1.00 93.06 153 SER A CA 1
ATOM 1191 C C . SER A 1 153 ? 11.962 2.118 -11.386 1.00 93.06 153 SER A C 1
ATOM 1193 O O . SER A 1 153 ? 12.457 2.090 -12.515 1.00 93.06 153 SER A O 1
ATOM 1195 N N . LEU A 1 154 ? 11.117 1.173 -10.960 1.00 92.56 154 LEU A N 1
ATOM 1196 C CA . LEU A 1 154 ? 10.697 0.041 -11.785 1.00 92.56 154 LEU A CA 1
ATOM 1197 C C . LEU A 1 154 ? 9.948 0.519 -13.033 1.00 92.56 154 LEU A C 1
ATOM 1199 O O . LEU A 1 154 ? 10.313 0.126 -14.138 1.00 92.56 154 LEU A O 1
ATOM 1203 N N . LEU A 1 155 ? 8.956 1.398 -12.892 1.00 91.81 155 LEU A N 1
ATOM 1204 C CA . LEU A 1 155 ? 8.131 1.879 -14.008 1.00 91.81 155 LEU A CA 1
ATOM 1205 C C . LEU A 1 155 ? 8.898 2.759 -15.010 1.00 91.81 155 LEU A C 1
ATOM 1207 O O . LEU A 1 155 ? 8.583 2.764 -16.200 1.00 91.81 155 LEU A O 1
ATOM 1211 N N . MET A 1 156 ? 9.922 3.482 -14.555 1.00 91.94 156 MET A N 1
ATOM 1212 C CA . MET A 1 156 ? 10.809 4.267 -15.423 1.00 91.94 156 MET A CA 1
ATOM 1213 C C . MET A 1 156 ? 11.908 3.428 -16.083 1.00 91.94 156 MET A C 1
ATOM 1215 O O . MET A 1 156 ? 12.583 3.915 -16.989 1.00 91.94 156 MET A O 1
ATOM 1219 N N . SER A 1 157 ? 12.099 2.178 -15.652 1.00 91.56 157 SER A N 1
ATOM 1220 C CA . SER A 1 157 ? 13.100 1.293 -16.242 1.00 91.56 157 SER A CA 1
ATOM 1221 C C . SER A 1 157 ? 12.821 1.028 -17.733 1.00 91.56 157 SER A C 1
ATOM 1223 O O . SER A 1 157 ? 11.672 1.135 -18.186 1.00 91.56 157 SER A O 1
ATOM 1225 N N . PRO A 1 158 ? 13.835 0.587 -18.506 1.00 90.25 158 PRO A N 1
ATOM 1226 C CA . PRO A 1 158 ? 13.674 0.255 -19.924 1.00 90.25 158 PRO A CA 1
ATOM 1227 C C . PRO A 1 158 ? 12.615 -0.815 -20.212 1.00 90.25 158 PRO A C 1
ATOM 1229 O O . PRO A 1 158 ? 12.213 -0.969 -21.363 1.00 90.25 158 PRO A O 1
ATOM 1232 N N . ARG A 1 159 ? 12.179 -1.558 -19.186 1.00 89.44 159 ARG A N 1
ATOM 1233 C CA . ARG A 1 159 ? 11.160 -2.601 -19.298 1.00 89.44 159 ARG A CA 1
ATOM 1234 C C . ARG A 1 159 ? 9.748 -2.040 -19.461 1.00 89.44 159 ARG A C 1
ATOM 1236 O O . ARG A 1 159 ? 8.976 -2.621 -20.212 1.00 89.44 159 ARG A O 1
ATOM 1243 N N . TYR A 1 160 ? 9.413 -0.958 -18.755 1.00 89.31 160 TYR A N 1
ATOM 1244 C CA . TYR A 1 160 ? 8.047 -0.412 -18.721 1.00 89.31 160 TYR A CA 1
ATOM 1245 C C . TYR A 1 160 ? 7.933 0.977 -19.347 1.00 89.31 160 TYR A C 1
ATOM 1247 O O . TYR A 1 160 ? 6.855 1.337 -19.800 1.00 89.31 160 TYR A O 1
ATOM 1255 N N . GLN A 1 161 ? 9.030 1.743 -19.394 1.00 89.69 161 GLN A N 1
ATOM 1256 C CA . GLN A 1 161 ? 9.136 2.997 -20.148 1.00 89.69 161 GLN A CA 1
ATOM 1257 C C . GLN A 1 161 ? 7.956 3.958 -19.936 1.00 89.69 161 GLN A C 1
ATOM 1259 O O . GLN A 1 161 ? 7.482 4.566 -20.891 1.00 89.69 161 GLN A O 1
ATOM 1264 N N . LEU A 1 162 ? 7.487 4.133 -18.693 1.00 89.88 162 LEU A N 1
ATOM 1265 C CA . LEU A 1 162 ? 6.277 4.911 -18.385 1.00 89.88 162 LEU A CA 1
ATOM 1266 C C . LEU A 1 162 ? 6.228 6.273 -19.103 1.00 89.88 162 LEU A C 1
ATOM 1268 O O . LEU A 1 162 ? 5.206 6.641 -19.672 1.00 89.88 162 LEU A O 1
ATOM 1272 N N . MET A 1 163 ? 7.351 6.994 -19.149 1.00 91.31 163 MET A N 1
ATOM 1273 C CA . MET A 1 163 ? 7.443 8.308 -19.802 1.00 91.31 163 MET A CA 1
ATOM 1274 C C . MET A 1 163 ? 7.215 8.277 -21.319 1.00 91.31 163 MET A C 1
ATOM 1276 O O . MET A 1 163 ? 6.820 9.290 -21.889 1.00 91.31 163 MET A O 1
ATOM 1280 N N . ALA A 1 164 ? 7.474 7.152 -21.985 1.00 90.88 164 ALA A N 1
ATOM 1281 C CA . ALA A 1 164 ? 7.202 6.998 -23.411 1.00 90.88 164 ALA A CA 1
ATOM 1282 C C . ALA A 1 164 ? 5.696 6.886 -23.696 1.00 90.88 164 ALA A C 1
ATOM 1284 O O . ALA A 1 164 ? 5.258 7.304 -24.761 1.00 90.88 164 ALA A O 1
ATOM 1285 N N . HIS A 1 165 ? 4.916 6.379 -22.737 1.00 89.88 165 HIS A N 1
ATOM 1286 C CA . HIS A 1 165 ? 3.467 6.196 -22.849 1.00 89.88 165 HIS A CA 1
ATOM 1287 C C . HIS A 1 165 ? 2.642 7.421 -22.418 1.00 89.88 165 HIS A C 1
ATOM 1289 O O . HIS A 1 165 ? 1.428 7.420 -22.584 1.00 89.88 165 HIS A O 1
ATOM 1295 N N . LEU A 1 166 ? 3.281 8.451 -21.850 1.00 87.12 166 LEU A N 1
ATOM 1296 C CA . LEU A 1 166 ? 2.631 9.692 -21.397 1.00 87.12 166 LEU A CA 1
ATOM 1297 C C . LEU A 1 166 ? 2.694 10.838 -22.425 1.00 87.12 166 LEU A C 1
ATOM 1299 O O . LEU A 1 166 ? 2.302 11.959 -22.103 1.00 87.12 166 LEU A O 1
ATOM 1303 N N . ARG A 1 167 ? 3.241 10.584 -23.616 1.00 69.62 167 ARG A N 1
ATOM 1304 C CA . ARG A 1 167 ? 3.332 11.548 -24.722 1.00 69.62 167 ARG A CA 1
ATOM 1305 C C . ARG A 1 167 ? 2.160 11.388 -25.674 1.00 69.62 167 ARG A C 1
ATOM 1307 O O . ARG A 1 167 ? 1.723 12.432 -26.197 1.00 69.62 167 ARG A O 1
#

Organism: Nannochloropsis gaditana (strain CCMP526) (NCBI:txid1093141)

InterPro domains:
  IPR007259 Gamma-tubulin complex component protein [PTHR19302] (1-167)
  IPR041470 Gamma tubulin complex component protein, N-terminal [PF17681] (1-156)

Mean predicted aligned error: 10.61 Å

Foldseek 3Di:
DLVCLLQQLDDDDPPVLDQKDFADDPVPVVPDPPDDPDDDDDPPPPDLVCLQPHGMDGDVVNQPPQQDPVNVVLSRVNSSLNVCCVPVLVQVLSDPPPPPDDPPDPDDRRHHDPLSVQLVVQLVVLVVVPDDPVSVVSSSVSNSVSSVVVSVVSCCDPVNVV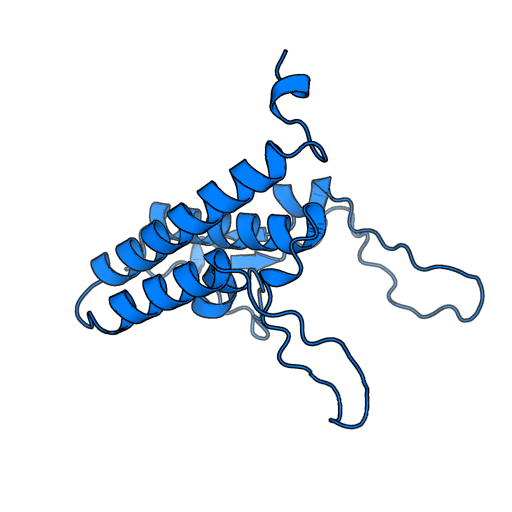VVVVD

Secondary structure (DSSP, 8-state):
-HHHHHHH-----SSS-SSEEEPPPTT-TT-------SSS-------HHHHHHTSEEE-GGGS-TTS-HHHHHHHHHHHHHHHHHHHTS--GGGS-----S-TTS-----PPPHHHHHHHHHHHHHHTSTT-HHHHHHHHHHHHHHHHHHHHHHHHSTTT-HHHHT-

Radius of gyration: 18.12 Å; Cα contacts (8 Å, |Δi|>4): 159; chains: 1; bounding box: 38×46×47 Å